Protein AF-A0AAD4G898-F1 (afdb_monomer)

InterPro domains:
  IPR045340 Domain of unknown function DUF6533 [PF20151] (17-62)

Organism: NCBI:txid1328754

Solvent-accessible surface area (backbone atoms only — not comparable to full-atom values): 5158 Å² total; per-residue (Å²): 111,76,67,56,52,51,55,50,51,53,52,51,55,51,50,41,53,48,50,53,50,49,52,50,54,52,52,51,57,48,59,63,50,44,62,56,45,44,62,64,52,70,71,39,86,82,43,74,66,57,52,52,49,49,48,52,51,55,55,48,47,51,48,50,50,50,48,54,50,59,73,26,78,82,49,85,64,69,75,75,65,58,57,60,65,66,75,76,111

pLDDT: mean 73.35, std 11.47, range [43.41, 88.19]

Mean predicted aligned error: 11.39 Å

Secondary structure (DSSP, 8-state):
-HHHHHHHHHHHHHHHHHHHHHHHHHHHHHHHHHHHHIIIIISS---HHHHHHHHHHHHHHHHHHHHHHHHSTTS---THHHHHHHH--

Foldseek 3Di:
DVVVVVVVVVVLVVLLVVLVVCLVVVVVVCVVCVVVCCVPAVVDPHDPVSVVVCCCVVVVSVVVNVVSCVVRCVDPDPPVVVVVVVVVD

Radius of gyration: 18.84 Å; Cα contacts (8 Å, |Δi|>4): 21; chains: 1; bounding box: 31×33×59 Å

Structure (mmCIF, N/CA/C/O backbone):
data_AF-A0AAD4G898-F1
#
_entry.id   AF-A0AAD4G898-F1
#
loop_
_atom_site.group_PDB
_atom_site.id
_atom_site.type_symbol
_atom_site.label_atom_id
_atom_site.label_alt_id
_atom_site.label_comp_id
_atom_site.label_asym_id
_atom_site.label_entity_id
_atom_site.label_seq_id
_atom_site.pdbx_PDB_ins_code
_atom_site.Cartn_x
_atom_site.Cartn_y
_atom_site.Cartn_z
_atom_site.occupancy
_atom_site.B_iso_or_equiv
_atom_site.auth_seq_id
_atom_site.auth_comp_id
_atom_site.auth_asym_id
_atom_site.auth_atom_id
_atom_site.pdbx_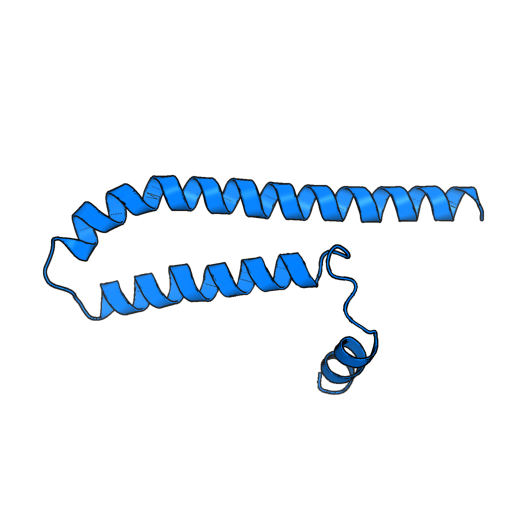PDB_model_num
ATOM 1 N N . MET A 1 1 ? 9.746 -0.997 -35.792 1.00 60.78 1 MET A N 1
ATOM 2 C CA . MET A 1 1 ? 10.338 -2.085 -34.982 1.00 60.78 1 MET A CA 1
ATOM 3 C C . MET A 1 1 ? 11.155 -1.558 -33.801 1.00 60.78 1 MET A C 1
ATOM 5 O O . MET A 1 1 ? 10.784 -1.839 -32.674 1.00 60.78 1 MET A O 1
ATOM 9 N N . SER A 1 2 ? 12.213 -0.750 -33.994 1.00 72.62 2 SER A N 1
ATOM 10 C CA . SER A 1 2 ? 12.942 -0.132 -32.857 1.00 72.62 2 SER A CA 1
ATOM 11 C C . SER A 1 2 ? 12.111 0.913 -32.085 1.00 72.62 2 SER A C 1
ATOM 13 O O . SER A 1 2 ? 12.229 1.018 -30.868 1.00 72.62 2 SER A O 1
ATOM 15 N N . SER A 1 3 ? 11.236 1.655 -32.772 1.00 81.75 3 SER A N 1
ATOM 16 C CA . SER A 1 3 ? 10.298 2.619 -32.172 1.00 81.75 3 SER A CA 1
ATOM 17 C C . SER A 1 3 ? 9.254 1.963 -31.266 1.00 81.75 3 SER A C 1
ATOM 19 O O . SER A 1 3 ? 8.932 2.505 -30.215 1.00 81.75 3 SER A O 1
ATOM 21 N N . ASP A 1 4 ? 8.766 0.786 -31.658 1.00 87.81 4 ASP A N 1
ATOM 22 C CA . ASP A 1 4 ? 7.687 0.072 -30.965 1.00 87.81 4 ASP A CA 1
ATOM 23 C C . ASP A 1 4 ? 8.188 -0.556 -29.659 1.00 87.81 4 ASP A C 1
ATOM 25 O O . ASP A 1 4 ? 7.488 -0.585 -28.656 1.00 87.81 4 ASP A O 1
ATOM 29 N N . LEU A 1 5 ? 9.450 -0.997 -29.632 1.00 86.50 5 LEU A N 1
ATOM 30 C CA . LEU A 1 5 ? 10.086 -1.469 -28.401 1.00 86.50 5 LEU A CA 1
ATOM 31 C C . LEU A 1 5 ? 10.266 -0.348 -27.375 1.00 86.50 5 LEU A C 1
ATOM 33 O O . LEU A 1 5 ? 10.109 -0.581 -26.180 1.00 86.50 5 LEU A O 1
ATOM 37 N N . LYS A 1 6 ? 10.579 0.871 -27.832 1.00 87.69 6 LYS A N 1
ATOM 38 C CA . LYS A 1 6 ? 10.729 2.026 -26.940 1.00 87.69 6 LYS A CA 1
ATOM 39 C C . LYS A 1 6 ? 9.405 2.400 -26.280 1.00 87.69 6 LYS A C 1
ATOM 41 O O . LYS A 1 6 ? 9.392 2.633 -25.079 1.00 87.69 6 LYS A O 1
ATOM 46 N N . SER A 1 7 ? 8.304 2.417 -27.032 1.00 88.19 7 SER A N 1
ATOM 47 C CA . SER A 1 7 ? 6.988 2.731 -26.464 1.00 88.19 7 SER A CA 1
ATOM 48 C C . SER A 1 7 ? 6.507 1.660 -25.482 1.00 88.19 7 SER A C 1
ATOM 50 O O . SER A 1 7 ? 5.955 1.999 -24.438 1.00 88.19 7 SER A O 1
ATOM 52 N N . VAL A 1 8 ? 6.768 0.379 -25.766 1.00 87.50 8 VAL A N 1
ATOM 53 C CA . VAL A 1 8 ? 6.464 -0.714 -24.829 1.00 87.50 8 VAL A CA 1
ATOM 54 C C . VAL A 1 8 ? 7.292 -0.583 -23.549 1.00 87.50 8 VAL A C 1
ATOM 56 O O . VAL A 1 8 ? 6.736 -0.685 -22.458 1.00 87.50 8 VAL A O 1
ATOM 59 N N . LEU A 1 9 ? 8.591 -0.292 -23.651 1.00 86.12 9 LEU A N 1
ATOM 60 C CA . LEU A 1 9 ? 9.451 -0.112 -22.479 1.00 86.12 9 LEU A CA 1
ATOM 61 C C . LEU A 1 9 ? 8.990 1.054 -21.594 1.00 86.12 9 LEU A C 1
ATOM 63 O O . LEU A 1 9 ? 8.866 0.888 -20.383 1.00 86.12 9 LEU A O 1
ATOM 67 N N . GLU A 1 10 ? 8.676 2.202 -22.197 1.00 87.06 10 GLU A N 1
ATOM 68 C CA . GLU A 1 10 ? 8.116 3.362 -21.491 1.00 87.06 10 GLU A CA 1
ATOM 69 C C . GLU A 1 10 ? 6.814 2.996 -20.765 1.00 87.06 10 GLU A C 1
ATOM 71 O O . GLU A 1 10 ? 6.616 3.381 -19.615 1.00 87.06 10 GLU A O 1
ATOM 76 N N . SER A 1 11 ? 5.947 2.197 -21.401 1.00 85.00 11 SER A N 1
ATOM 77 C CA . SER A 1 11 ? 4.683 1.768 -20.792 1.00 85.00 11 SER A CA 1
ATOM 78 C C . SER A 1 11 ? 4.871 0.839 -19.585 1.00 85.00 11 SER A C 1
ATOM 80 O O . SER A 1 11 ? 4.135 0.964 -18.608 1.00 85.00 11 SER A O 1
ATOM 82 N N . ILE A 1 12 ? 5.878 -0.043 -19.613 1.00 84.06 12 ILE A N 1
ATOM 83 C CA . ILE A 1 12 ? 6.203 -0.949 -18.498 1.00 84.06 12 ILE A CA 1
ATOM 84 C C . ILE A 1 12 ? 6.740 -0.149 -17.312 1.00 84.06 12 ILE A C 1
ATOM 86 O O . ILE A 1 12 ? 6.252 -0.283 -16.193 1.00 84.06 12 ILE A O 1
ATOM 90 N N . VAL A 1 13 ? 7.698 0.739 -17.577 1.00 85.31 13 VAL A N 1
ATOM 91 C CA . VAL A 1 13 ? 8.306 1.594 -16.553 1.00 85.31 13 VAL A CA 1
ATOM 92 C C . VAL A 1 13 ? 7.253 2.488 -15.895 1.00 85.31 13 VAL A C 1
ATOM 94 O O . VAL A 1 13 ? 7.207 2.608 -14.671 1.00 85.31 13 VAL A O 1
ATOM 97 N N . LEU A 1 14 ? 6.364 3.081 -16.694 1.00 87.75 14 LEU A N 1
ATOM 98 C CA . LEU A 1 14 ? 5.269 3.908 -16.192 1.00 87.75 14 LEU A CA 1
ATOM 99 C C . LEU A 1 14 ? 4.322 3.090 -15.302 1.00 87.75 14 LEU A C 1
ATOM 101 O O . LEU A 1 14 ? 3.934 3.559 -14.231 1.00 87.75 14 LEU A O 1
ATOM 105 N N . ASN A 1 15 ? 3.993 1.860 -15.699 1.00 84.94 15 ASN A N 1
ATOM 106 C CA . ASN A 1 15 ? 3.148 0.969 -14.908 1.00 84.94 15 ASN A CA 1
ATOM 107 C C . ASN A 1 15 ? 3.771 0.622 -13.544 1.00 84.94 15 ASN A C 1
ATOM 109 O O . ASN A 1 15 ? 3.069 0.643 -12.533 1.00 84.94 15 ASN A O 1
ATOM 113 N N . ASP A 1 16 ? 5.082 0.379 -13.491 1.00 82.69 16 ASP A N 1
ATOM 114 C CA . ASP A 1 16 ? 5.785 0.092 -12.235 1.00 82.69 16 ASP A CA 1
ATOM 115 C C . ASP A 1 16 ? 5.771 1.302 -11.286 1.00 82.69 16 ASP A C 1
ATOM 117 O O . ASP A 1 16 ? 5.458 1.166 -10.097 1.00 82.69 16 ASP A O 1
ATOM 121 N N . TYR A 1 17 ? 6.017 2.508 -11.808 1.00 84.88 17 TYR A N 1
ATOM 122 C CA . TYR A 1 17 ? 5.923 3.733 -11.009 1.00 84.88 17 TYR A CA 1
ATOM 123 C C . TYR A 1 17 ? 4.501 3.999 -10.507 1.00 84.88 17 TYR A C 1
ATOM 125 O O . TYR A 1 17 ? 4.325 4.402 -9.354 1.00 84.88 17 TYR A O 1
ATOM 133 N N . LEU A 1 18 ? 3.485 3.759 -11.340 1.00 85.75 18 LEU A N 1
ATOM 134 C CA . LEU A 1 18 ? 2.087 3.899 -10.934 1.00 85.75 18 LEU A CA 1
ATOM 135 C C . LEU A 1 18 ? 1.709 2.895 -9.846 1.00 85.75 18 LEU A C 1
ATOM 137 O O . LEU A 1 18 ? 1.077 3.289 -8.867 1.00 85.75 18 LEU A O 1
ATOM 141 N N . SER A 1 19 ? 2.120 1.633 -9.980 1.00 83.38 19 SER A N 1
ATOM 142 C CA . SER A 1 19 ? 1.875 0.604 -8.965 1.00 83.38 19 SER A CA 1
ATOM 143 C C . SER A 1 19 ? 2.446 1.030 -7.612 1.00 83.38 19 SER A C 1
ATOM 145 O O . SER A 1 19 ? 1.735 1.056 -6.605 1.00 83.38 19 SER A O 1
ATOM 147 N N . LEU A 1 20 ? 3.698 1.493 -7.593 1.00 83.44 20 LEU A N 1
ATOM 148 C CA . LEU A 1 20 ? 4.364 1.930 -6.368 1.00 83.44 20 LEU A CA 1
ATOM 149 C C . LEU A 1 20 ? 3.726 3.191 -5.768 1.00 83.44 20 LEU A C 1
ATOM 151 O O . LEU A 1 20 ? 3.576 3.294 -4.547 1.00 83.44 20 LEU A O 1
ATOM 155 N N . ALA A 1 21 ? 3.292 4.129 -6.612 1.00 87.06 21 ALA A N 1
ATOM 156 C CA . ALA A 1 21 ? 2.567 5.317 -6.174 1.00 87.06 21 ALA A CA 1
ATOM 157 C C . ALA A 1 21 ? 1.221 4.952 -5.530 1.00 87.06 21 ALA A C 1
ATOM 159 O O . ALA A 1 21 ? 0.895 5.478 -4.465 1.00 87.06 21 ALA A O 1
ATOM 160 N N . VAL A 1 22 ? 0.473 4.017 -6.122 1.00 85.94 22 VAL A N 1
ATOM 161 C CA . VAL A 1 22 ? -0.799 3.524 -5.574 1.00 85.94 22 VAL A CA 1
ATOM 162 C C . VAL A 1 22 ? -0.572 2.807 -4.248 1.00 85.94 22 VAL A C 1
ATOM 164 O O . VAL A 1 22 ? -1.224 3.152 -3.267 1.00 85.94 22 VAL A O 1
ATOM 167 N N . VAL A 1 23 ? 0.385 1.878 -4.174 1.00 84.94 23 VAL A N 1
ATOM 168 C CA . VAL A 1 23 ? 0.739 1.170 -2.930 1.00 84.94 23 VAL A CA 1
ATOM 169 C C . VAL A 1 23 ? 1.094 2.164 -1.820 1.00 84.94 23 VAL A C 1
ATOM 171 O O . VAL A 1 23 ? 0.609 2.037 -0.695 1.00 84.94 23 VAL A O 1
ATOM 174 N N . THR A 1 24 ? 1.882 3.191 -2.141 1.00 86.12 24 THR A N 1
ATOM 175 C CA . THR A 1 24 ? 2.292 4.223 -1.177 1.00 86.12 24 THR A CA 1
ATOM 176 C C . THR A 1 24 ? 1.117 5.089 -0.725 1.00 86.12 24 THR A C 1
ATOM 178 O O . THR A 1 24 ? 0.937 5.296 0.474 1.00 86.12 24 THR A O 1
ATOM 181 N N . ALA A 1 25 ? 0.297 5.577 -1.660 1.00 87.56 25 ALA A N 1
ATOM 182 C CA . ALA A 1 25 ? -0.855 6.424 -1.358 1.00 87.56 25 ALA A CA 1
ATOM 183 C C . ALA A 1 25 ? -1.898 5.682 -0.512 1.00 87.56 25 ALA A C 1
ATOM 185 O O . ALA A 1 25 ? -2.381 6.202 0.493 1.00 87.56 25 ALA A O 1
ATOM 186 N N . VAL A 1 26 ? -2.189 4.438 -0.892 1.00 84.69 26 VAL A N 1
ATOM 187 C CA . VAL A 1 26 ? -3.105 3.548 -0.183 1.00 84.69 26 VAL A CA 1
ATOM 188 C C . VAL A 1 26 ? -2.561 3.247 1.215 1.00 84.69 26 VAL A C 1
ATOM 190 O O . VAL A 1 26 ? -3.268 3.444 2.200 1.00 84.69 26 VAL A O 1
ATOM 193 N N . GLY A 1 27 ? -1.288 2.853 1.334 1.00 84.06 27 GLY A N 1
ATOM 194 C CA . GLY A 1 27 ? -0.647 2.607 2.628 1.00 84.06 27 GLY A CA 1
ATOM 195 C C . GLY A 1 27 ? -0.678 3.826 3.557 1.00 84.06 27 GLY A C 1
ATOM 196 O O . GLY A 1 27 ? -0.947 3.687 4.751 1.00 84.06 27 GLY A O 1
ATOM 197 N N . TYR A 1 28 ? -0.466 5.026 3.014 1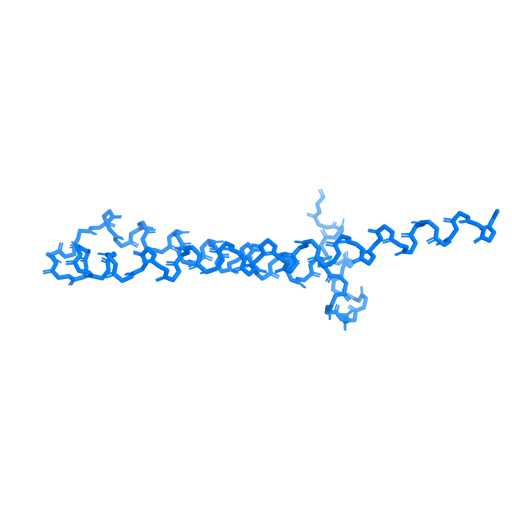.00 82.88 28 TYR A N 1
ATOM 198 C CA . TYR A 1 28 ? -0.506 6.269 3.781 1.00 82.88 28 TYR A CA 1
ATOM 199 C C . TYR A 1 28 ? -1.902 6.576 4.342 1.00 82.88 28 TYR A C 1
ATOM 201 O O . TYR A 1 28 ? -2.032 6.869 5.534 1.00 82.88 28 TYR A O 1
ATOM 209 N N . ASP A 1 29 ? -2.947 6.451 3.520 1.00 83.81 29 ASP A N 1
ATOM 210 C CA . ASP A 1 29 ? -4.339 6.656 3.947 1.00 83.81 29 ASP A CA 1
ATOM 211 C C . ASP A 1 29 ? -4.735 5.679 5.073 1.00 83.81 29 ASP A C 1
ATOM 213 O O . ASP A 1 29 ? -5.380 6.052 6.059 1.00 83.81 29 ASP A O 1
ATOM 217 N N . TYR A 1 30 ? -4.238 4.439 5.006 1.00 75.31 30 TYR A N 1
ATOM 218 C CA . TYR A 1 30 ? -4.453 3.442 6.056 1.00 75.31 30 TYR A CA 1
ATOM 219 C C . TYR A 1 30 ? -3.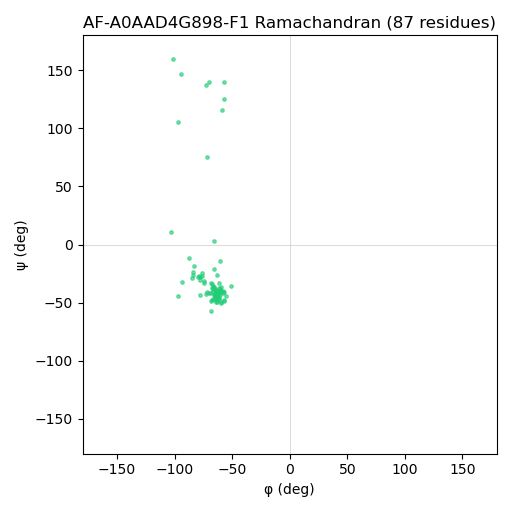743 3.768 7.371 1.00 75.31 30 TYR A C 1
ATOM 221 O O . TYR A 1 30 ? -4.358 3.616 8.427 1.00 75.31 30 TYR A O 1
ATOM 229 N N . ILE A 1 31 ? -2.493 4.242 7.343 1.00 81.38 31 ILE A N 1
ATOM 230 C CA . ILE A 1 31 ? -1.779 4.665 8.564 1.00 81.38 31 ILE A CA 1
ATOM 231 C C . ILE A 1 31 ? -2.532 5.812 9.250 1.00 81.38 31 ILE A C 1
ATOM 233 O O . ILE A 1 31 ? -2.641 5.839 10.480 1.00 81.38 31 ILE A O 1
ATOM 237 N N . LEU A 1 32 ? -3.103 6.728 8.464 1.00 82.19 32 LEU A N 1
ATOM 238 C CA . LEU A 1 32 ? -3.893 7.838 8.987 1.00 82.19 32 LEU A CA 1
ATOM 239 C C . LEU A 1 32 ? -5.165 7.346 9.697 1.00 82.19 32 LEU A C 1
ATOM 241 O O . LEU A 1 32 ? -5.500 7.815 10.789 1.00 82.19 32 LEU A O 1
ATOM 245 N N . ASN A 1 33 ? -5.860 6.372 9.104 1.00 76.12 33 ASN A N 1
ATOM 246 C CA . ASN A 1 33 ? -7.090 5.822 9.671 1.00 76.12 33 ASN A CA 1
ATOM 247 C C . ASN A 1 33 ? -6.828 4.855 10.846 1.00 76.12 33 ASN A C 1
ATOM 249 O O . ASN A 1 33 ? -7.668 4.727 11.740 1.00 76.12 33 ASN A O 1
ATOM 253 N N . PHE A 1 34 ? -5.641 4.240 10.905 1.00 74.12 34 PHE A N 1
ATOM 254 C CA . PHE A 1 34 ? -5.233 3.299 11.954 1.00 74.12 34 PHE A CA 1
ATOM 255 C C . PHE A 1 34 ? -5.224 3.918 13.354 1.00 74.12 34 PHE A C 1
ATOM 257 O O . PHE A 1 34 ? -5.673 3.291 14.313 1.00 74.12 34 PHE A O 1
ATOM 264 N N . SER A 1 35 ? -4.774 5.171 13.484 1.00 71.44 35 SER A N 1
ATOM 265 C CA . SER A 1 35 ? -4.761 5.870 14.778 1.00 71.44 35 SER A CA 1
ATOM 266 C C . SER A 1 35 ? -6.169 5.984 15.375 1.00 71.44 35 SER A C 1
ATOM 268 O O . SER A 1 35 ? -6.369 5.744 16.567 1.00 71.44 35 SER A O 1
ATOM 270 N N . ARG A 1 36 ? -7.164 6.252 14.522 1.00 72.06 36 ARG A N 1
ATOM 271 C CA . ARG A 1 36 ? -8.576 6.294 14.909 1.00 72.06 36 ARG A CA 1
ATOM 272 C C . ARG A 1 36 ? -9.096 4.892 15.235 1.00 72.06 36 ARG A C 1
ATOM 274 O O . ARG A 1 36 ? -9.795 4.705 16.226 1.00 72.06 36 ARG A O 1
ATOM 281 N N . GLU A 1 37 ? -8.732 3.889 14.443 1.00 72.25 37 GLU A N 1
ATOM 282 C CA . GLU A 1 37 ? -9.128 2.497 14.682 1.00 72.25 37 GLU A CA 1
ATOM 283 C C . GLU A 1 37 ? -8.596 1.959 16.020 1.00 72.25 37 GLU A C 1
ATOM 285 O O . GLU A 1 37 ? -9.339 1.279 16.726 1.00 72.25 37 GLU A O 1
ATOM 290 N N . ILE A 1 38 ? -7.378 2.321 16.437 1.00 70.69 38 ILE A N 1
ATOM 291 C CA . ILE A 1 38 ? -6.851 1.993 17.774 1.00 70.69 38 ILE A CA 1
ATOM 292 C C . ILE A 1 38 ? -7.762 2.532 18.879 1.00 70.69 38 ILE A C 1
ATOM 294 O O . ILE A 1 38 ? -8.143 1.804 19.797 1.00 70.69 38 ILE A O 1
ATOM 298 N N . GLU A 1 39 ? -8.166 3.792 18.784 1.00 71.62 39 GLU A N 1
ATOM 299 C CA . GLU A 1 39 ? -8.960 4.424 19.834 1.00 71.62 39 GLU A CA 1
ATOM 300 C C . GLU A 1 39 ? -10.372 3.824 19.961 1.00 71.62 39 GLU A C 1
ATOM 302 O O . GLU A 1 39 ? -10.870 3.643 21.075 1.00 71.62 39 GLU A O 1
ATOM 307 N N . TYR A 1 40 ? -11.003 3.457 18.840 1.00 67.75 40 TYR A N 1
ATOM 308 C CA . TYR A 1 40 ? -12.383 2.952 18.839 1.00 67.75 40 TYR A CA 1
ATOM 309 C C . TYR A 1 40 ? -12.507 1.427 18.907 1.00 67.75 40 TYR A C 1
ATOM 311 O O . TYR A 1 40 ? -13.479 0.934 19.483 1.00 67.75 40 TYR A O 1
ATOM 319 N N . VAL A 1 41 ? -11.560 0.682 18.332 1.00 68.94 41 VAL A N 1
ATOM 320 C CA . VAL A 1 41 ? -11.596 -0.789 18.268 1.00 68.94 41 VAL A CA 1
ATOM 321 C C . VAL A 1 41 ? -10.777 -1.410 19.390 1.00 68.94 41 VAL A C 1
ATOM 323 O O . VAL A 1 41 ? -11.252 -2.332 20.045 1.00 68.94 41 VAL A O 1
ATOM 326 N N . TRP A 1 42 ? -9.573 -0.898 19.656 1.00 67.44 42 TRP A N 1
ATOM 327 C CA . TRP A 1 42 ? -8.658 -1.529 20.614 1.00 67.44 42 TRP A CA 1
ATOM 328 C C . TRP A 1 42 ? -8.937 -1.114 22.059 1.00 67.44 42 TRP A C 1
ATOM 330 O O . TRP A 1 42 ? -8.628 -1.864 22.982 1.00 67.44 42 TRP A O 1
ATOM 340 N N . ARG A 1 43 ? -9.562 0.052 22.266 1.00 66.12 43 ARG A N 1
ATOM 341 C CA . ARG A 1 43 ? -9.953 0.555 23.595 1.00 66.12 43 ARG A CA 1
ATOM 342 C C . ARG A 1 43 ? -11.337 0.087 24.062 1.00 66.12 43 ARG A C 1
ATOM 344 O O . ARG A 1 43 ? -11.680 0.284 25.227 1.00 66.12 43 ARG A O 1
ATOM 351 N N . LYS A 1 44 ? -12.141 -0.509 23.174 1.00 67.56 44 LYS A N 1
ATOM 352 C CA . LYS A 1 44 ? -13.448 -1.115 23.484 1.00 67.56 44 LYS A CA 1
ATOM 353 C C . LYS A 1 44 ? -13.336 -2.644 23.584 1.00 67.56 44 LYS A C 1
ATOM 355 O O . LYS A 1 44 ? -12.374 -3.212 23.075 1.00 67.56 44 LYS A O 1
ATOM 360 N N . PRO A 1 45 ? -14.295 -3.330 24.243 1.00 69.38 45 PRO A N 1
ATOM 361 C CA . PRO A 1 45 ? -14.279 -4.787 24.322 1.00 69.38 45 PRO A CA 1
ATOM 362 C C . PRO A 1 45 ? -14.263 -5.393 22.915 1.00 69.38 45 PRO A C 1
ATOM 364 O O . PRO A 1 45 ? -15.114 -5.075 22.082 1.00 69.38 45 PRO A O 1
ATOM 367 N N . TRP A 1 46 ? -13.271 -6.249 22.666 1.00 64.12 46 TRP A N 1
ATOM 368 C CA . TRP A 1 46 ? -13.064 -6.914 21.386 1.00 64.12 46 TRP A CA 1
ATOM 369 C C . TRP A 1 46 ? -14.298 -7.735 21.016 1.00 64.12 46 TRP A C 1
ATOM 371 O O . TRP A 1 46 ? -14.652 -8.699 21.693 1.00 64.12 46 TRP A O 1
ATOM 381 N N . THR A 1 47 ? -14.960 -7.347 19.930 1.00 75.50 47 THR A N 1
ATOM 382 C CA . THR A 1 47 ? -16.013 -8.158 19.320 1.00 75.50 47 THR A CA 1
ATOM 383 C C . THR A 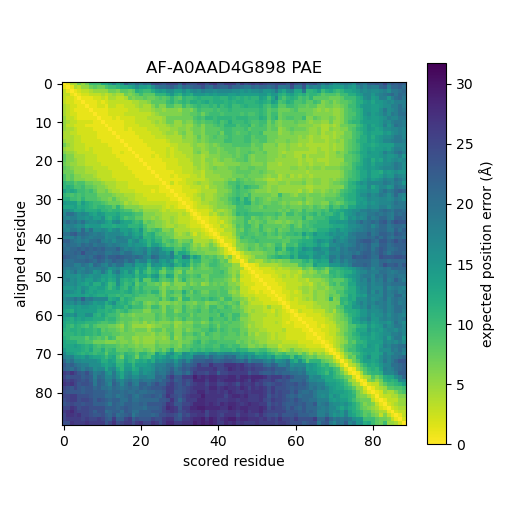1 47 ? -15.414 -9.007 18.205 1.00 75.50 47 THR A C 1
ATOM 385 O O . THR A 1 47 ? -14.509 -8.566 17.498 1.00 75.50 47 THR A O 1
ATOM 388 N N . TRP A 1 48 ? -15.955 -10.211 18.004 1.00 70.56 48 TRP A N 1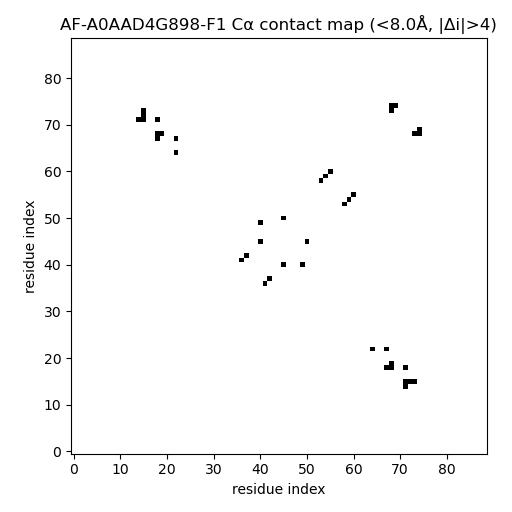
ATOM 389 C CA . TRP A 1 48 ? -15.559 -11.111 16.911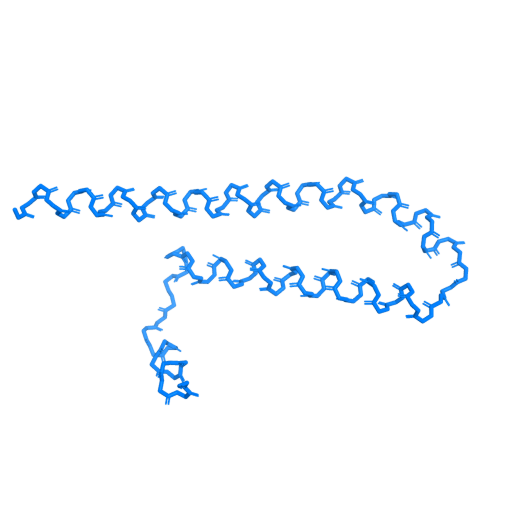 1.00 70.56 48 TRP A CA 1
ATOM 390 C C . TRP A 1 48 ? -15.579 -10.423 15.538 1.00 70.56 48 TRP A C 1
ATOM 392 O O . TRP A 1 48 ? -14.704 -10.652 14.707 1.00 70.56 48 TRP A O 1
ATOM 402 N N . VAL A 1 49 ? -16.537 -9.518 15.327 1.00 75.31 49 VAL A N 1
ATOM 403 C CA . VAL A 1 49 ? -16.664 -8.727 14.097 1.00 75.31 49 VAL A CA 1
AT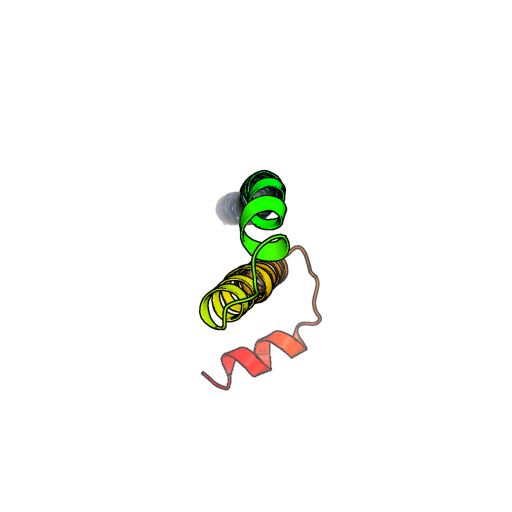OM 404 C C . VAL A 1 49 ? -15.500 -7.743 13.934 1.00 75.31 49 VAL A C 1
ATOM 406 O O . VAL A 1 49 ? -14.958 -7.635 12.838 1.00 75.31 49 VAL A O 1
ATOM 409 N N . SER A 1 50 ? -15.052 -7.083 15.009 1.00 71.81 50 SER A N 1
ATOM 410 C CA . SER A 1 50 ? -13.861 -6.220 14.973 1.00 71.81 50 SER A CA 1
ATOM 411 C C . SER A 1 50 ? -12.589 -6.996 14.646 1.00 71.81 50 SER A C 1
ATOM 413 O O . SER A 1 50 ? -11.773 -6.512 13.868 1.00 71.81 50 SER A O 1
ATOM 415 N N . THR A 1 51 ? -12.417 -8.203 15.188 1.00 73.56 51 THR A N 1
ATOM 416 C CA . THR A 1 51 ? -11.240 -9.031 14.889 1.00 73.56 51 THR A CA 1
ATOM 417 C C . THR A 1 51 ? -11.224 -9.477 13.433 1.00 73.56 51 THR A C 1
ATOM 419 O O . THR A 1 51 ? -10.205 -9.328 12.767 1.00 73.56 51 THR A O 1
ATOM 422 N N . ILE A 1 52 ? -12.353 -9.968 12.915 1.00 79.50 52 ILE A N 1
ATOM 423 C CA . ILE A 1 52 ? -12.474 -10.374 11.507 1.00 79.50 52 ILE A CA 1
ATOM 424 C C . ILE A 1 52 ? -12.248 -9.173 10.584 1.00 79.50 52 ILE A C 1
ATOM 426 O O . ILE A 1 52 ? -11.550 -9.296 9.582 1.00 79.50 52 ILE A O 1
ATOM 430 N N . PHE A 1 53 ? -12.770 -8.000 10.945 1.00 75.50 53 PHE A N 1
ATOM 431 C CA . PHE A 1 53 ? -12.548 -6.768 10.196 1.00 75.50 53 PHE A CA 1
ATOM 432 C C . PHE A 1 53 ? -11.065 -6.383 10.139 1.00 75.50 53 PHE A C 1
ATOM 434 O O . PHE A 1 53 ? -10.557 -6.103 9.059 1.00 75.50 53 PHE A O 1
ATOM 441 N N . VAL A 1 54 ? -10.352 -6.424 11.269 1.00 75.88 54 VAL A N 1
ATOM 442 C CA . VAL A 1 54 ? -8.905 -6.153 11.329 1.00 75.88 54 VAL A CA 1
ATOM 443 C C . VAL A 1 54 ? -8.137 -7.202 10.520 1.00 75.88 54 VAL A C 1
ATOM 445 O O . VAL A 1 54 ? -7.324 -6.849 9.676 1.00 75.88 54 VAL A O 1
ATOM 448 N N . VAL A 1 55 ? -8.424 -8.490 10.692 1.00 78.12 55 VAL A N 1
ATOM 449 C CA . VAL A 1 55 ? -7.740 -9.561 9.951 1.00 78.12 55 VAL A CA 1
ATOM 450 C C . VAL A 1 55 ? -7.936 -9.407 8.443 1.00 78.12 55 VAL A C 1
ATOM 452 O O . VAL A 1 55 ? -6.958 -9.393 7.703 1.00 78.12 55 VAL A O 1
ATOM 455 N N . LEU A 1 56 ? -9.171 -9.228 7.977 1.00 78.94 56 LEU A N 1
ATOM 456 C CA . LEU A 1 56 ? -9.454 -9.065 6.551 1.00 78.94 56 LEU A CA 1
ATOM 457 C C . LEU A 1 56 ? -8.854 -7.775 5.991 1.00 78.94 56 LEU A C 1
ATOM 459 O O . LEU A 1 56 ? -8.343 -7.783 4.873 1.00 78.94 56 LEU A O 1
ATOM 463 N N . ARG A 1 57 ? -8.874 -6.687 6.766 1.00 77.00 57 ARG A N 1
ATOM 464 C CA . ARG A 1 57 ? -8.302 -5.406 6.349 1.00 77.00 57 ARG A CA 1
ATOM 465 C C . ARG A 1 57 ? -6.783 -5.502 6.270 1.00 77.00 57 ARG A C 1
ATOM 467 O O . ARG A 1 57 ? -6.238 -5.310 5.198 1.00 77.00 57 ARG A O 1
ATOM 474 N N . TYR A 1 58 ? -6.090 -5.876 7.340 1.00 76.31 58 TYR A N 1
ATOM 475 C CA . TYR A 1 58 ? -4.625 -5.860 7.365 1.00 76.31 58 TYR A CA 1
ATOM 476 C C . TYR A 1 58 ? -3.996 -7.045 6.630 1.00 76.31 58 TYR A C 1
ATOM 478 O O . TYR A 1 58 ? -3.075 -6.833 5.852 1.00 76.31 58 TYR A O 1
ATOM 486 N N . ILE A 1 59 ? -4.490 -8.277 6.801 1.00 78.38 59 ILE A N 1
ATOM 487 C CA . ILE A 1 59 ? -3.919 -9.437 6.092 1.00 78.38 59 ILE A CA 1
ATOM 488 C C . ILE A 1 59 ? -4.291 -9.390 4.610 1.00 78.38 59 ILE A C 1
ATOM 490 O O . ILE A 1 59 ? -3.427 -9.608 3.765 1.00 78.38 59 ILE A O 1
ATOM 494 N N . GLY A 1 60 ? -5.543 -9.054 4.283 1.00 79.75 60 GLY A N 1
ATOM 495 C CA . GLY A 1 60 ? -5.990 -8.936 2.895 1.00 79.75 60 GLY A CA 1
ATOM 496 C C . GLY A 1 60 ? -5.280 -7.811 2.142 1.00 79.75 60 GLY A C 1
ATOM 497 O O . GLY A 1 60 ? -4.838 -8.018 1.015 1.00 79.75 60 GLY A O 1
ATOM 498 N N . LEU A 1 61 ? -5.097 -6.641 2.762 1.00 74.69 61 LEU A N 1
ATOM 499 C CA . LEU A 1 61 ? -4.363 -5.542 2.125 1.00 74.69 61 LEU A CA 1
ATOM 500 C C . LEU A 1 61 ? -2.865 -5.807 2.051 1.00 74.69 61 LEU A C 1
ATOM 502 O O . LEU A 1 61 ? -2.284 -5.541 1.005 1.00 74.69 61 LEU A O 1
ATOM 506 N N . CYS A 1 62 ? -2.245 -6.371 3.094 1.00 78.31 62 CYS A N 1
ATOM 507 C CA . CYS A 1 62 ? -0.846 -6.792 3.015 1.00 78.31 62 CYS A CA 1
ATOM 508 C C . CYS A 1 62 ? -0.649 -7.800 1.882 1.00 78.31 62 CYS A C 1
ATOM 510 O O . CYS A 1 62 ? 0.300 -7.662 1.120 1.00 78.31 62 CYS A O 1
ATOM 512 N N . TRP A 1 63 ? -1.572 -8.752 1.720 1.00 79.25 63 TRP A N 1
ATOM 513 C CA . TRP A 1 63 ? -1.547 -9.705 0.614 1.00 79.25 63 TRP A CA 1
ATOM 514 C C . TRP A 1 63 ? -1.616 -9.003 -0.748 1.00 79.25 63 TRP A C 1
ATOM 516 O O . TRP A 1 63 ? -0.773 -9.244 -1.610 1.00 79.25 63 TRP A O 1
ATOM 526 N N . ILE A 1 64 ? -2.563 -8.080 -0.937 1.00 79.00 64 ILE A N 1
ATOM 527 C CA . ILE A 1 64 ? -2.708 -7.331 -2.196 1.00 79.00 64 ILE A CA 1
ATOM 528 C C . ILE A 1 64 ? -1.484 -6.440 -2.461 1.00 79.00 64 ILE A C 1
ATOM 530 O O . ILE A 1 64 ? -1.022 -6.377 -3.596 1.00 79.00 64 ILE A O 1
ATOM 534 N N . MET A 1 65 ? -0.918 -5.797 -1.434 1.00 76.62 65 MET A N 1
ATOM 535 C CA . MET A 1 65 ? 0.316 -5.013 -1.559 1.00 76.62 65 MET A CA 1
ATOM 536 C C . MET A 1 65 ? 1.497 -5.904 -1.948 1.00 76.62 65 MET A C 1
ATOM 538 O O . MET A 1 65 ? 2.257 -5.533 -2.836 1.00 76.62 65 MET A O 1
ATOM 542 N N . THR A 1 66 ? 1.638 -7.091 -1.347 1.00 75.00 66 THR A N 1
ATOM 543 C CA . THR A 1 66 ? 2.692 -8.037 -1.744 1.00 75.00 66 THR A CA 1
ATOM 544 C C . THR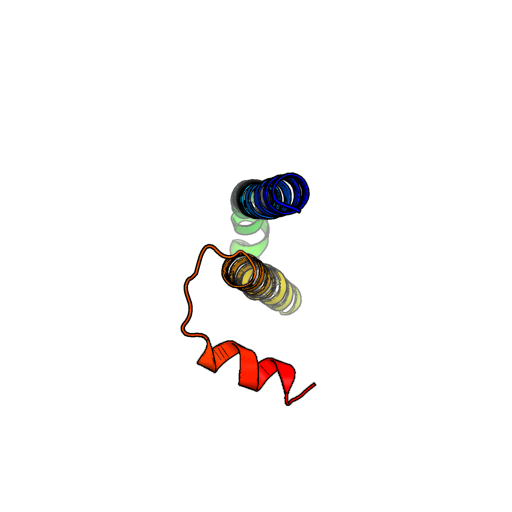 A 1 66 ? 2.510 -8.530 -3.173 1.00 75.00 66 THR A C 1
ATOM 546 O O . THR A 1 66 ? 3.493 -8.582 -3.899 1.00 75.00 66 THR A O 1
ATOM 549 N N . VAL A 1 67 ? 1.275 -8.803 -3.604 1.00 77.12 67 VAL A N 1
ATOM 550 C CA . VAL A 1 67 ? 0.968 -9.223 -4.980 1.00 77.12 67 VAL A CA 1
ATOM 551 C C . VAL A 1 67 ? 1.298 -8.109 -5.976 1.00 77.12 67 VAL A C 1
ATOM 553 O O . VAL A 1 67 ? 2.014 -8.345 -6.941 1.00 77.12 67 VAL A O 1
ATOM 556 N N . ALA A 1 68 ? 0.886 -6.868 -5.700 1.00 72.94 68 ALA A N 1
ATOM 557 C CA . ALA A 1 68 ? 1.204 -5.716 -6.546 1.00 72.94 68 ALA A CA 1
ATOM 558 C C . ALA A 1 68 ? 2.719 -5.455 -6.657 1.00 72.94 68 ALA A C 1
ATOM 560 O O . ALA A 1 68 ? 3.200 -5.012 -7.702 1.00 72.94 68 ALA A O 1
ATOM 561 N N . LEU A 1 69 ? 3.475 -5.743 -5.593 1.00 70.12 69 LEU A N 1
ATOM 562 C CA . LEU A 1 69 ? 4.937 -5.637 -5.566 1.00 70.12 69 LEU A CA 1
ATOM 563 C C . LEU A 1 69 ? 5.647 -6.804 -6.268 1.00 70.12 69 LEU A C 1
ATOM 565 O O . LEU A 1 69 ? 6.753 -6.610 -6.762 1.00 70.12 69 LEU A O 1
ATOM 569 N N . THR A 1 70 ? 5.049 -7.997 -6.317 1.00 69.31 70 THR A N 1
ATOM 570 C CA . THR A 1 70 ? 5.601 -9.141 -7.066 1.00 69.31 70 THR A CA 1
ATOM 571 C C . THR A 1 70 ? 5.219 -9.126 -8.543 1.00 69.31 70 THR A C 1
ATOM 573 O O . THR A 1 70 ? 5.970 -9.648 -9.359 1.00 69.31 70 THR A O 1
ATOM 576 N N . ASP A 1 71 ? 4.063 -8.546 -8.880 1.00 64.50 71 ASP A N 1
ATOM 577 C CA . ASP A 1 71 ? 3.595 -8.384 -10.261 1.00 64.50 71 ASP A CA 1
ATOM 578 C C . ASP A 1 71 ? 4.294 -7.214 -10.966 1.00 64.50 71 ASP A C 1
ATOM 580 O O . ASP A 1 71 ? 4.486 -7.243 -12.182 1.00 64.50 71 ASP A O 1
ATOM 584 N N . SER A 1 72 ? 4.687 -6.181 -10.212 1.00 62.62 72 SER A N 1
ATOM 585 C CA . SER A 1 72 ? 5.606 -5.167 -10.728 1.00 62.62 72 SER A CA 1
ATOM 586 C C . SER A 1 72 ? 6.989 -5.790 -10.893 1.00 62.62 72 SER A C 1
ATOM 588 O O . SER A 1 72 ? 7.451 -6.563 -10.054 1.00 62.62 72 SER A O 1
ATOM 590 N N . THR A 1 73 ? 7.680 -5.453 -11.982 1.00 61.03 73 THR A N 1
ATOM 591 C CA . THR A 1 73 ? 8.949 -6.107 -12.377 1.00 61.03 73 THR A CA 1
ATOM 592 C C . THR A 1 73 ? 10.112 -5.866 -11.398 1.00 61.03 73 THR A C 1
ATOM 594 O O . THR A 1 73 ? 11.240 -6.311 -11.610 1.00 61.03 73 THR A O 1
ATOM 597 N N . PHE A 1 74 ? 9.825 -5.170 -10.297 1.00 53.03 74 PHE A N 1
ATOM 598 C CA . PHE A 1 74 ? 10.731 -4.757 -9.241 1.00 53.03 74 PHE A CA 1
ATOM 599 C C . PHE A 1 74 ? 11.362 -5.926 -8.471 1.00 53.03 74 PHE A C 1
ATOM 601 O O . PHE A 1 74 ? 12.472 -5.779 -7.957 1.00 53.03 74 PHE A O 1
ATOM 608 N N . VAL A 1 75 ? 10.711 -7.094 -8.411 1.00 55.12 75 VAL A N 1
ATOM 609 C CA . VAL A 1 75 ? 11.336 -8.321 -7.897 1.00 55.12 75 VAL A CA 1
ATOM 610 C C . VAL A 1 75 ? 11.857 -9.142 -9.082 1.00 55.12 75 VAL A C 1
ATOM 612 O O . VAL A 1 75 ? 11.061 -9.801 -9.753 1.00 55.12 75 VAL A O 1
ATOM 615 N N . PRO A 1 76 ? 13.179 -9.187 -9.342 1.00 59.75 76 PRO A N 1
ATOM 616 C CA . PRO A 1 76 ? 13.756 -10.171 -10.248 1.00 59.75 76 PRO A CA 1
ATOM 617 C C . PRO A 1 76 ? 13.707 -11.540 -9.554 1.00 59.75 76 PRO A C 1
ATOM 619 O O . PRO A 1 76 ? 14.695 -12.031 -9.012 1.00 59.75 76 PRO A O 1
ATOM 622 N N . GLY A 1 77 ? 12.517 -12.132 -9.491 1.00 61.50 77 GLY A N 1
ATOM 623 C CA . GLY A 1 77 ? 12.326 -13.509 -9.063 1.00 61.50 77 GLY A CA 1
ATOM 624 C C . GLY A 1 77 ? 12.817 -14.446 -10.166 1.00 61.50 77 GLY A C 1
ATOM 625 O O . GLY A 1 77 ? 12.552 -14.176 -11.343 1.00 61.50 77 GLY A O 1
ATOM 626 N N . PRO A 1 78 ? 13.535 -15.530 -9.831 1.00 57.25 78 PRO A N 1
ATOM 627 C CA . PRO A 1 78 ? 13.974 -16.485 -10.831 1.00 57.25 78 PRO A CA 1
ATOM 628 C C . PRO A 1 78 ? 12.759 -17.032 -11.610 1.00 57.25 78 PRO A C 1
ATOM 630 O O . PRO A 1 78 ? 11.702 -17.284 -11.022 1.00 57.25 78 PRO A O 1
ATOM 633 N N . PRO A 1 79 ? 12.884 -17.203 -12.939 1.00 58.72 79 PRO A N 1
ATOM 634 C CA . PRO A 1 79 ? 11.766 -17.489 -13.843 1.00 58.72 79 PRO A CA 1
ATOM 635 C C . PRO A 1 79 ? 11.005 -18.792 -13.531 1.00 58.72 79 PRO A C 1
ATOM 637 O O . PRO A 1 79 ? 9.888 -18.985 -14.008 1.00 58.72 79 PRO A O 1
ATOM 640 N N . GLU A 1 80 ? 11.564 -19.669 -12.697 1.00 55.03 80 GLU A N 1
ATOM 641 C CA . GLU A 1 80 ? 10.957 -20.925 -12.243 1.00 55.03 80 GLU A CA 1
ATOM 642 C C . GLU A 1 80 ? 9.698 -20.774 -11.367 1.00 55.03 80 GLU A C 1
ATOM 644 O O . GLU A 1 80 ? 8.878 -21.693 -11.333 1.00 55.03 80 GLU A O 1
ATOM 649 N N . ALA A 1 81 ? 9.468 -19.623 -10.724 1.00 54.88 81 ALA A N 1
ATOM 650 C CA . ALA A 1 81 ? 8.261 -19.412 -9.911 1.00 54.88 81 ALA A CA 1
ATOM 651 C C . ALA A 1 81 ? 6.990 -19.139 -10.747 1.00 54.88 81 ALA A C 1
ATOM 653 O O . ALA A 1 81 ? 5.882 -19.470 -10.321 1.00 54.88 81 ALA A O 1
ATOM 654 N N . TYR A 1 82 ? 7.136 -18.583 -11.956 1.00 54.91 82 TYR A N 1
ATOM 655 C CA . TYR A 1 82 ? 6.006 -18.198 -12.817 1.00 54.91 82 TYR A CA 1
ATOM 656 C C . TYR A 1 82 ? 5.400 -19.384 -13.579 1.00 54.91 82 TYR A C 1
ATOM 658 O O . TYR A 1 82 ? 4.208 -19.403 -13.880 1.00 54.91 82 TYR A O 1
ATOM 666 N N . VAL A 1 83 ? 6.202 -20.413 -13.865 1.00 56.16 83 VAL A N 1
ATOM 667 C CA . VAL A 1 83 ? 5.753 -21.596 -14.617 1.00 56.16 83 VAL A CA 1
ATOM 668 C C . VAL A 1 83 ? 4.753 -22.425 -13.798 1.00 56.16 83 VAL A C 1
ATOM 670 O O . VAL A 1 83 ? 3.800 -22.973 -14.348 1.00 56.16 83 VAL A O 1
ATOM 673 N N . HIS A 1 84 ? 4.903 -22.460 -12.471 1.00 47.25 84 HIS A N 1
ATOM 674 C CA . HIS A 1 84 ? 4.001 -23.204 -11.588 1.00 47.25 84 HIS A CA 1
ATOM 675 C C . HIS A 1 84 ? 2.633 -22.535 -11.387 1.00 47.25 84 HIS A C 1
ATOM 677 O O . HIS A 1 84 ? 1.641 -23.245 -11.227 1.00 47.25 84 HIS A O 1
ATOM 683 N N . SER A 1 85 ? 2.548 -21.201 -11.425 1.00 55.50 85 SER A N 1
ATOM 684 C CA . SER A 1 85 ? 1.265 -20.490 -11.314 1.00 55.50 85 SER A CA 1
ATOM 685 C C . SER A 1 85 ? 0.471 -20.491 -12.625 1.00 55.50 85 SER A C 1
ATOM 687 O O . SER A 1 85 ? -0.758 -20.460 -12.584 1.00 55.50 85 SER A O 1
ATOM 689 N N . PHE A 1 86 ? 1.148 -20.584 -13.776 1.00 53.41 86 PHE A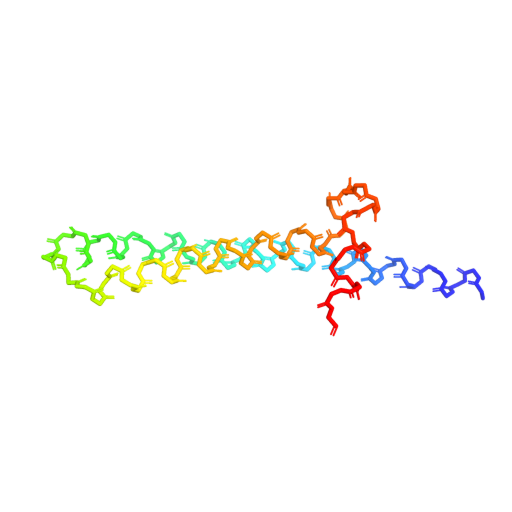 N 1
ATOM 690 C CA . PHE A 1 86 ? 0.512 -20.631 -15.098 1.00 53.41 86 PHE A CA 1
ATOM 691 C C . PHE A 1 86 ? 0.055 -22.042 -15.517 1.00 53.41 86 PHE A C 1
ATOM 693 O O . PHE A 1 86 ? -0.891 -22.165 -16.283 1.00 53.41 86 PHE A O 1
ATOM 700 N N . ILE A 1 87 ? 0.686 -23.112 -15.011 1.00 48.41 87 ILE A N 1
ATOM 701 C CA . ILE A 1 87 ? 0.316 -24.511 -15.331 1.00 48.41 87 ILE A CA 1
ATOM 702 C C . ILE A 1 87 ? -0.851 -25.042 -14.470 1.00 48.41 87 ILE A C 1
ATOM 704 O O . ILE A 1 87 ? -1.486 -26.027 -14.840 1.00 48.41 87 ILE A O 1
ATOM 708 N N . LEU A 1 88 ? -1.161 -24.408 -13.333 1.00 48.75 88 LEU A N 1
ATOM 709 C CA . LEU A 1 88 ? -2.213 -24.855 -12.401 1.00 48.75 88 LEU A CA 1
ATOM 710 C C . LEU A 1 88 ? -3.521 -24.043 -12.466 1.00 48.75 88 LEU A C 1
ATOM 712 O O . LEU A 1 88 ? -4.380 -24.217 -11.599 1.00 48.75 88 LEU A O 1
ATOM 716 N N . LYS A 1 89 ? -3.694 -23.179 -13.468 1.00 43.41 89 LYS A N 1
ATOM 717 C CA . LYS A 1 89 ? -4.925 -22.413 -13.704 1.00 43.41 89 LYS A CA 1
ATOM 718 C C . LYS A 1 89 ? -5.527 -22.774 -15.055 1.00 43.41 89 LYS A C 1
ATOM 720 O O . LYS A 1 89 ? -6.774 -22.827 -15.121 1.00 43.41 89 LYS A O 1
#

Sequence (89 aa):
MSSDLKSVLESIVLNDYLSLAVVTAVGYDYILNFSREIEYVWRKPWTWVSTIFVVLRYIGLCWIMTVALTDSTFVPGPPEAYVHSFILK